Protein AF-A0A6B3IFC2-F1 (afdb_monomer_lite)

Secondary structure (DSSP, 8-state):
-----HHHHHHHHHTTS-S---S-PPP-HHHHTT------S---------TT-----SSGGGTTT------TTSTT--

pLDDT: mean 91.34, std 5.59, range [63.59, 96.5]

Radius of gyration: 16.03 Å; chains: 1; bounding box: 41×24×41 Å

Foldseek 3Di:
DDDDDPVVQVVCCVVVVDPDDDDPADDDPVVVVPDDDDDDDDDDDDDDDDPPPPQDDPDDVSVPPDDDDDDPPHPVVD

Sequence (78 aa):
FEQVSWENLFVGLDSSKFDAVLSNVTVTEERKEKYDFATYRLDNIAFEAKKGSGWKVNGPADVAGKTISVSSGTNQEK

Structure (mmCIF, N/CA/C/O backbone):
data_AF-A0A6B3IFC2-F1
#
_entry.id   AF-A0A6B3IFC2-F1
#
loop_
_atom_site.group_PDB
_atom_site.id
_atom_site.type_symbol
_atom_site.label_atom_id
_atom_site.label_alt_id
_atom_site.label_comp_id
_atom_site.label_asym_id
_atom_site.label_entity_id
_atom_site.label_seq_id
_atom_site.pdbx_PDB_ins_code
_atom_site.Cartn_x
_atom_site.Cartn_y
_atom_site.Cartn_z
_atom_site.occupancy
_atom_site.B_iso_or_equiv
_atom_site.auth_seq_id
_atom_site.auth_comp_id
_atom_site.auth_asym_id
_atom_site.auth_atom_id
_atom_site.pdbx_PDB_model_num
ATOM 1 N N . PHE A 1 1 ? 20.412 1.453 -1.439 1.00 67.44 1 PHE A N 1
ATOM 2 C CA . PHE A 1 1 ? 18.977 1.774 -1.343 1.00 67.44 1 PHE A CA 1
ATOM 3 C C . PHE A 1 1 ? 18.851 3.269 -1.124 1.00 67.44 1 PHE A C 1
ATOM 5 O O . PHE A 1 1 ? 19.473 3.781 -0.202 1.00 67.44 1 PHE A O 1
ATOM 12 N N . GLU A 1 2 ? 18.155 3.957 -2.026 1.00 76.62 2 GLU A N 1
ATOM 13 C CA . GLU A 1 2 ? 17.910 5.403 -1.974 1.00 76.62 2 GLU A CA 1
ATOM 14 C C . GLU A 1 2 ? 16.519 5.638 -1.376 1.00 76.62 2 GLU A C 1
ATOM 16 O O . GLU A 1 2 ? 15.583 4.899 -1.686 1.00 76.62 2 GLU A O 1
ATOM 21 N N . GLN A 1 3 ? 16.379 6.630 -0.495 1.00 81.75 3 GLN A N 1
ATOM 22 C CA . GLN A 1 3 ? 15.069 7.015 0.020 1.00 81.75 3 GLN A CA 1
ATOM 23 C C . GLN A 1 3 ? 14.381 7.906 -1.015 1.00 81.75 3 GLN A C 1
ATOM 25 O O . GLN A 1 3 ? 14.830 9.016 -1.285 1.00 81.75 3 GLN A O 1
ATOM 30 N N . VAL A 1 4 ? 13.281 7.414 -1.575 1.00 88.44 4 VAL A N 1
ATOM 31 C CA . VAL A 1 4 ? 12.475 8.108 -2.586 1.00 88.44 4 VAL A CA 1
ATOM 32 C C . VAL A 1 4 ? 11.045 8.234 -2.068 1.00 88.44 4 VAL A C 1
ATOM 34 O O . VAL A 1 4 ? 10.582 7.368 -1.323 1.00 88.44 4 VAL A O 1
ATOM 37 N N . SER A 1 5 ? 10.342 9.312 -2.431 1.00 90.06 5 SER A N 1
ATOM 38 C CA . SER A 1 5 ? 8.914 9.421 -2.103 1.00 90.06 5 SER A CA 1
ATOM 39 C C . SER A 1 5 ? 8.109 8.354 -2.847 1.00 90.06 5 SER A C 1
ATOM 41 O O . SER A 1 5 ? 8.547 7.854 -3.885 1.00 90.06 5 SER A O 1
ATOM 43 N N . TRP A 1 6 ? 6.927 8.023 -2.324 1.00 90.00 6 TRP A N 1
ATOM 44 C CA . TRP A 1 6 ? 6.058 6.988 -2.885 1.00 90.00 6 TRP A CA 1
ATOM 45 C C . TRP A 1 6 ? 5.739 7.226 -4.365 1.00 90.00 6 TRP A C 1
ATOM 47 O O . TRP A 1 6 ? 5.855 6.321 -5.188 1.00 90.00 6 TRP A O 1
ATOM 57 N N . GLU A 1 7 ? 5.414 8.465 -4.720 1.00 88.00 7 GLU A N 1
ATOM 58 C CA . GLU A 1 7 ? 5.058 8.861 -6.081 1.00 88.00 7 GLU A CA 1
ATOM 59 C C . GLU A 1 7 ? 6.252 8.717 -7.033 1.00 88.00 7 GLU A C 1
ATOM 61 O O . GLU A 1 7 ? 6.112 8.263 -8.168 1.00 88.00 7 GLU A O 1
ATOM 66 N N . ASN A 1 8 ? 7.452 9.047 -6.549 1.00 91.00 8 ASN A N 1
ATOM 67 C CA . ASN A 1 8 ? 8.676 9.003 -7.342 1.00 91.00 8 ASN A CA 1
ATOM 68 C C . ASN A 1 8 ? 9.194 7.580 -7.593 1.00 91.00 8 ASN A C 1
ATOM 70 O O . ASN A 1 8 ? 10.036 7.400 -8.475 1.00 91.00 8 ASN A O 1
ATOM 74 N N . LEU A 1 9 ? 8.693 6.567 -6.874 1.00 93.06 9 LEU A N 1
ATOM 75 C CA . LEU A 1 9 ? 9.017 5.165 -7.160 1.00 93.06 9 LEU A CA 1
ATOM 76 C C . LEU A 1 9 ? 8.573 4.781 -8.574 1.00 93.06 9 LEU A C 1
ATOM 78 O O . LEU A 1 9 ? 9.365 4.232 -9.336 1.00 93.06 9 LEU A O 1
ATOM 82 N N . PHE A 1 10 ? 7.331 5.117 -8.931 1.00 92.06 10 PHE A N 1
ATOM 83 C CA . PHE A 1 10 ? 6.751 4.775 -10.230 1.00 92.06 10 PHE A CA 1
ATOM 84 C C . PHE A 1 10 ? 7.376 5.594 -11.358 1.00 92.06 10 PHE A C 1
ATOM 86 O O . PHE A 1 10 ? 7.739 5.034 -12.383 1.00 92.06 10 PHE A O 1
ATOM 93 N N . VAL A 1 11 ? 7.624 6.890 -11.132 1.00 93.56 11 VAL A N 1
ATOM 94 C CA . VAL A 1 11 ? 8.331 7.746 -12.103 1.00 93.56 11 VAL A CA 1
ATOM 95 C C . VAL A 1 11 ? 9.740 7.215 -12.388 1.00 93.56 11 VAL A C 1
ATOM 97 O O . VAL A 1 11 ? 10.187 7.195 -13.536 1.00 93.56 11 VAL A O 1
ATOM 100 N N . GLY A 1 12 ? 10.456 6.770 -11.353 1.00 94.06 12 GLY A N 1
ATOM 101 C CA . GLY A 1 12 ? 11.786 6.185 -11.502 1.00 94.06 12 GLY A CA 1
ATOM 102 C C . GLY A 1 12 ? 11.780 4.863 -12.273 1.00 94.06 12 GLY A C 1
ATOM 103 O O . GLY A 1 12 ? 12.674 4.635 -13.084 1.00 94.06 12 GLY A O 1
ATOM 104 N N . LEU A 1 13 ? 10.762 4.027 -12.061 1.00 94.06 13 LEU A N 1
ATOM 105 C CA . LEU A 1 13 ? 10.594 2.772 -12.792 1.00 94.06 13 LEU A CA 1
ATOM 106 C C . LEU A 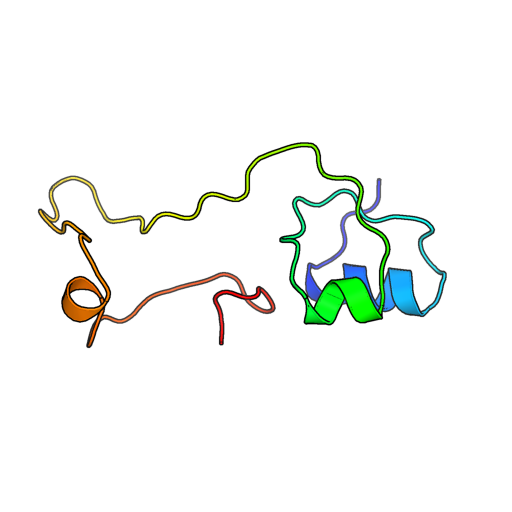1 13 ? 10.228 3.035 -14.266 1.00 94.06 13 LEU A C 1
ATOM 108 O O . LEU A 1 13 ? 10.892 2.526 -15.165 1.00 94.06 13 LEU A O 1
ATOM 112 N N . ASP A 1 14 ? 9.260 3.920 -14.520 1.00 95.06 14 ASP A N 1
ATOM 113 C CA . ASP A 1 14 ? 8.807 4.297 -15.869 1.00 95.06 14 ASP A CA 1
ATOM 114 C C . ASP A 1 14 ? 9.930 4.928 -16.708 1.00 95.06 14 ASP A C 1
ATOM 116 O O . ASP A 1 14 ? 10.027 4.708 -17.913 1.00 95.06 14 ASP A O 1
ATOM 120 N N . SER A 1 15 ? 10.805 5.710 -1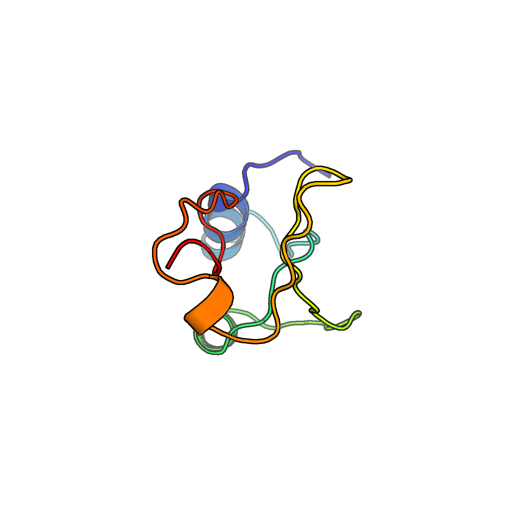6.069 1.00 95.94 15 SER A N 1
ATOM 121 C CA . SER A 1 15 ? 11.954 6.349 -16.724 1.00 95.94 15 SER A CA 1
ATOM 122 C C . SER A 1 15 ? 13.183 5.445 -16.854 1.00 95.94 15 SER A C 1
ATOM 124 O O . SER A 1 15 ? 14.216 5.907 -17.337 1.00 95.94 15 SER A O 1
ATOM 126 N N . SER A 1 16 ? 13.104 4.180 -16.419 1.00 94.00 16 SER A N 1
ATOM 127 C CA . SER A 1 16 ? 14.253 3.261 -16.336 1.00 94.00 16 SER A CA 1
ATOM 128 C C . SER A 1 16 ? 15.409 3.787 -15.470 1.00 94.00 16 SER A C 1
ATOM 130 O O . SER A 1 16 ? 16.545 3.334 -15.597 1.00 94.00 16 SER A O 1
ATOM 132 N N . LYS A 1 17 ? 15.146 4.745 -14.568 1.00 95.12 17 LYS A N 1
ATOM 133 C CA . LYS A 1 17 ? 16.110 5.165 -13.539 1.00 95.12 17 LYS A CA 1
ATOM 134 C C . LYS A 1 17 ? 16.339 4.037 -12.527 1.00 95.12 17 LYS A C 1
ATOM 136 O O . LYS A 1 17 ? 17.429 3.937 -11.965 1.00 95.12 17 LYS A O 1
ATOM 141 N N . PHE A 1 18 ? 15.314 3.221 -12.277 1.00 93.31 18 PHE A N 1
ATOM 142 C CA . PHE A 1 18 ? 15.372 2.053 -11.404 1.00 93.31 18 PHE A CA 1
ATOM 143 C C . PHE A 1 18 ? 14.981 0.792 -12.168 1.00 93.31 18 PHE A C 1
ATOM 145 O O . PHE A 1 18 ? 13.996 0.800 -12.901 1.00 93.31 18 PHE A O 1
ATOM 152 N N . ASP A 1 19 ? 15.693 -0.305 -11.914 1.00 94.12 19 ASP A N 1
ATOM 153 C CA . ASP A 1 19 ? 15.349 -1.619 -12.470 1.00 94.12 19 ASP A CA 1
ATOM 154 C C . ASP A 1 19 ? 14.221 -2.314 -11.685 1.00 94.12 19 ASP A C 1
ATOM 156 O O . ASP A 1 19 ? 13.515 -3.164 -12.220 1.00 94.12 19 ASP A O 1
ATOM 160 N N . ALA A 1 20 ? 14.055 -1.985 -10.395 1.00 93.56 20 ALA A N 1
ATOM 161 C CA . ALA A 1 20 ? 13.049 -2.589 -9.523 1.00 93.56 20 ALA A CA 1
ATOM 162 C C . ALA A 1 20 ? 12.690 -1.701 -8.320 1.00 93.56 20 ALA A C 1
ATOM 164 O O . ALA A 1 20 ? 13.508 -0.920 -7.828 1.00 93.56 20 ALA A O 1
ATOM 165 N N . VAL A 1 21 ? 11.478 -1.891 -7.785 1.00 92.38 21 VAL A N 1
ATOM 166 C CA . VAL A 1 21 ? 10.997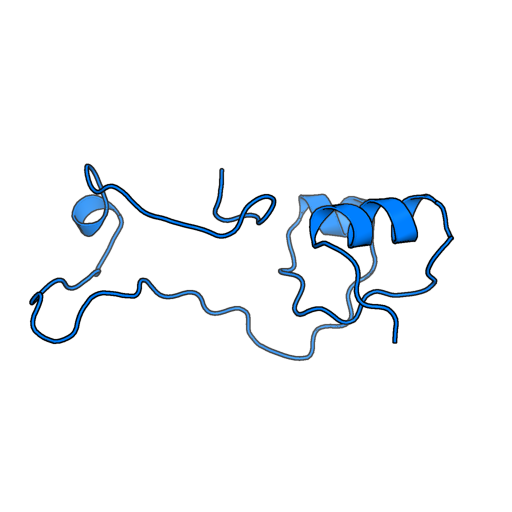 -1.261 -6.544 1.00 92.38 21 VAL A CA 1
ATOM 167 C C . VAL A 1 21 ? 10.714 -2.328 -5.486 1.00 92.38 21 VAL A C 1
ATOM 169 O O . VAL A 1 21 ? 9.937 -3.252 -5.705 1.00 92.38 21 VAL A O 1
ATOM 172 N N . LEU A 1 22 ? 11.310 -2.170 -4.299 1.00 90.88 22 LEU A N 1
ATOM 173 C CA . LEU A 1 22 ? 11.105 -3.039 -3.135 1.00 90.88 22 LEU A CA 1
ATOM 174 C C . LEU A 1 22 ? 10.491 -2.224 -1.986 1.00 90.88 22 LEU A C 1
ATOM 176 O O . LEU A 1 22 ? 11.179 -1.860 -1.036 1.00 90.88 22 LEU A O 1
ATOM 180 N N . SER A 1 23 ? 9.202 -1.887 -2.100 1.00 88.06 23 SER A N 1
ATOM 181 C CA . SER A 1 23 ? 8.543 -0.939 -1.182 1.00 88.06 23 SER A CA 1
ATOM 182 C C . SER A 1 23 ? 7.093 -1.306 -0.849 1.00 88.06 23 SER A C 1
ATOM 184 O O . SER A 1 23 ? 6.210 -0.458 -0.833 1.00 88.06 23 SER A O 1
ATOM 186 N N . ASN A 1 24 ? 6.812 -2.590 -0.606 1.00 87.25 24 ASN A N 1
ATOM 187 C CA . ASN A 1 24 ? 5.481 -3.031 -0.166 1.00 87.25 24 ASN A CA 1
ATOM 188 C C . ASN A 1 24 ? 4.328 -2.645 -1.129 1.00 87.25 24 ASN A C 1
ATOM 190 O O . ASN A 1 24 ? 3.208 -2.400 -0.694 1.00 87.25 24 ASN A O 1
ATOM 194 N N . VAL A 1 25 ? 4.594 -2.590 -2.436 1.00 91.31 25 VAL A N 1
ATOM 195 C CA . VAL A 1 25 ? 3.620 -2.124 -3.432 1.00 91.31 25 VAL A CA 1
ATOM 196 C C . VAL A 1 25 ? 2.442 -3.093 -3.559 1.00 91.31 25 VAL A C 1
ATOM 198 O O . VAL A 1 25 ? 2.633 -4.258 -3.900 1.00 91.31 25 VAL A O 1
ATOM 201 N N . THR A 1 26 ? 1.220 -2.599 -3.324 1.00 92.31 26 THR A N 1
ATOM 202 C CA . THR A 1 26 ? -0.022 -3.343 -3.588 1.00 92.31 26 THR A CA 1
ATOM 203 C C . THR A 1 26 ? -0.130 -3.704 -5.066 1.00 92.31 26 THR A C 1
ATOM 205 O O . THR A 1 26 ? -0.012 -2.838 -5.942 1.00 92.31 26 THR A O 1
ATOM 208 N N . VAL A 1 27 ? -0.406 -4.978 -5.332 1.00 93.56 27 VAL A N 1
ATOM 209 C CA . VAL A 1 27 ? -0.704 -5.489 -6.670 1.00 93.56 27 VAL A CA 1
ATOM 210 C C . VAL A 1 27 ? -2.120 -5.062 -7.058 1.00 93.56 27 VAL A C 1
ATOM 212 O O . VAL A 1 27 ? -3.079 -5.416 -6.376 1.00 93.56 27 VAL A O 1
ATOM 215 N N . THR A 1 28 ? -2.261 -4.327 -8.159 1.00 92.56 28 THR A N 1
ATOM 216 C CA . THR A 1 28 ? -3.560 -3.962 -8.751 1.00 92.56 28 THR A CA 1
ATOM 217 C C . THR A 1 28 ? -3.583 -4.358 -10.224 1.00 92.56 28 THR A C 1
ATOM 219 O O . THR A 1 28 ? -2.523 -4.467 -10.839 1.00 92.56 28 THR A O 1
ATOM 222 N N . GLU A 1 29 ? -4.770 -4.560 -10.803 1.00 94.31 29 GLU A N 1
ATOM 223 C CA . GLU A 1 29 ? -4.884 -4.892 -12.233 1.00 94.31 29 GLU A CA 1
ATOM 224 C C . GLU A 1 29 ? -4.314 -3.775 -13.118 1.00 94.31 29 GLU A C 1
ATOM 226 O O . GLU A 1 29 ? -3.490 -4.052 -13.979 1.00 94.31 29 GLU A O 1
ATOM 231 N N . GLU A 1 30 ? -4.609 -2.509 -12.808 1.00 93.44 30 GLU A N 1
ATOM 232 C CA . GLU A 1 30 ? -4.021 -1.348 -13.497 1.00 93.44 30 GLU A CA 1
ATOM 233 C C . GLU A 1 30 ? -2.481 -1.357 -13.468 1.00 93.44 30 GLU A C 1
ATOM 235 O O . GLU A 1 30 ? -1.824 -1.042 -14.457 1.00 93.44 30 GLU A O 1
ATOM 240 N N . ARG A 1 31 ? -1.866 -1.738 -12.340 1.00 94.06 31 ARG A N 1
ATOM 241 C CA . ARG A 1 31 ? -0.401 -1.804 -12.247 1.00 94.06 31 ARG A CA 1
ATOM 242 C C . ARG A 1 31 ? 0.174 -2.981 -13.028 1.00 94.06 31 ARG A C 1
ATOM 244 O O . ARG A 1 31 ? 1.272 -2.846 -13.556 1.00 94.06 31 ARG A O 1
ATOM 251 N N . LYS A 1 32 ? -0.538 -4.107 -13.121 1.00 95.25 32 LYS A N 1
ATOM 252 C CA . LYS A 1 32 ? -0.113 -5.265 -13.927 1.00 95.25 32 LYS A CA 1
ATOM 253 C C . LYS A 1 32 ? -0.092 -4.969 -15.425 1.00 95.25 32 LYS A C 1
ATOM 255 O O . LYS A 1 32 ? 0.636 -5.630 -16.151 1.00 95.25 32 LYS A O 1
ATOM 260 N N . GLU A 1 33 ? -0.845 -3.973 -15.889 1.00 96.50 33 GLU A N 1
ATOM 261 C CA . GLU A 1 33 ? -0.759 -3.512 -17.281 1.00 96.50 33 GLU A CA 1
ATOM 262 C C . GLU A 1 33 ? 0.597 -2.861 -17.601 1.00 96.50 33 GLU A C 1
ATOM 264 O O . GLU A 1 33 ? 0.970 -2.766 -18.769 1.00 96.50 33 GLU A O 1
ATOM 269 N N . LYS A 1 34 ? 1.336 -2.409 -16.577 1.00 94.31 34 LYS A N 1
ATOM 270 C CA . LYS A 1 34 ? 2.604 -1.680 -16.727 1.00 94.31 34 LYS A CA 1
ATOM 271 C C . LYS A 1 34 ? 3.818 -2.411 -16.165 1.00 94.31 34 LYS A C 1
ATOM 273 O O . LYS A 1 34 ? 4.920 -2.207 -16.666 1.00 94.31 34 LYS A O 1
ATOM 278 N N . TYR A 1 35 ? 3.637 -3.211 -15.117 1.00 95.12 35 TYR A N 1
ATOM 279 C CA . TYR A 1 35 ? 4.731 -3.771 -14.328 1.00 95.12 35 TYR A CA 1
ATOM 280 C C . TYR A 1 35 ? 4.541 -5.260 -14.054 1.00 95.12 35 TYR A C 1
ATOM 282 O O . TYR A 1 35 ? 3.444 -5.712 -13.719 1.00 95.12 35 TYR A O 1
ATOM 290 N N . ASP A 1 36 ? 5.651 -5.991 -14.071 1.00 96.06 36 ASP A N 1
ATOM 291 C CA . ASP A 1 36 ? 5.712 -7.350 -13.548 1.00 96.06 36 ASP A CA 1
ATOM 292 C C . ASP A 1 36 ? 5.838 -7.339 -12.019 1.00 96.06 36 ASP A C 1
ATOM 294 O O . ASP A 1 36 ? 6.555 -6.525 -11.431 1.00 96.06 36 ASP A O 1
ATOM 298 N N . PHE A 1 37 ? 5.158 -8.277 -11.355 1.00 95.44 37 PHE A N 1
ATOM 299 C CA . PHE A 1 37 ? 5.155 -8.387 -9.896 1.00 95.44 37 PHE A CA 1
ATOM 300 C C . PHE A 1 37 ? 5.712 -9.725 -9.415 1.00 95.44 37 PHE A C 1
ATOM 302 O O . PHE A 1 37 ? 5.247 -10.792 -9.810 1.00 95.44 37 PHE A O 1
ATOM 309 N N . ALA A 1 38 ? 6.630 -9.656 -8.450 1.00 94.56 38 ALA A N 1
ATOM 310 C CA . ALA A 1 38 ? 7.015 -10.784 -7.612 1.00 94.56 38 ALA A CA 1
ATOM 311 C C . ALA A 1 38 ? 6.300 -10.681 -6.255 1.00 94.56 38 ALA A C 1
ATOM 313 O O . ALA A 1 38 ? 6.602 -9.809 -5.438 1.00 94.56 38 ALA A O 1
ATOM 314 N N . THR A 1 39 ? 5.331 -11.562 -6.003 1.00 90.25 39 THR A N 1
ATOM 315 C CA . THR A 1 39 ? 4.546 -11.545 -4.761 1.00 90.25 39 THR A CA 1
ATOM 316 C C . THR A 1 39 ? 5.211 -12.373 -3.668 1.00 90.25 39 THR A C 1
ATOM 318 O O . THR A 1 39 ? 5.524 -13.541 -3.881 1.00 90.25 39 THR A O 1
ATOM 321 N N . TYR A 1 40 ? 5.366 -11.796 -2.477 1.00 89.12 40 TYR A N 1
ATOM 322 C CA . TYR A 1 40 ? 6.011 -12.453 -1.328 1.00 89.12 40 TYR A CA 1
ATOM 323 C C . TYR A 1 40 ? 5.186 -12.380 -0.032 1.00 89.12 40 TYR A C 1
ATOM 325 O O . TYR A 1 40 ? 5.611 -12.884 1.006 1.00 89.12 40 TYR A O 1
ATOM 333 N N . ARG A 1 41 ? 4.013 -11.737 -0.070 1.00 90.31 41 ARG A N 1
ATOM 334 C CA . ARG A 1 41 ? 3.090 -11.602 1.063 1.00 90.31 41 ARG A CA 1
ATOM 335 C C . ARG A 1 41 ? 1.647 -11.490 0.580 1.00 90.31 41 ARG A C 1
ATOM 337 O O . ARG A 1 41 ? 1.409 -11.080 -0.553 1.00 90.31 41 ARG A O 1
ATOM 344 N N . LEU A 1 42 ? 0.704 -11.776 1.476 1.00 88.94 42 LEU A N 1
ATOM 345 C CA . LEU A 1 42 ? -0.691 -11.379 1.295 1.00 88.94 42 LEU A CA 1
ATOM 346 C C . LEU A 1 42 ? -0.859 -9.893 1.619 1.00 88.94 42 LEU A C 1
ATOM 348 O O . LEU A 1 42 ? -0.256 -9.381 2.571 1.00 88.94 42 LEU A O 1
ATOM 352 N N . ASP A 1 43 ? -1.679 -9.213 0.821 1.00 86.81 43 ASP A N 1
ATOM 353 C CA . ASP A 1 43 ? -2.001 -7.803 1.012 1.00 86.81 43 ASP A CA 1
ATOM 354 C C . ASP A 1 43 ? -3.325 -7.609 1.744 1.00 86.81 43 ASP A C 1
ATOM 356 O O . ASP A 1 43 ? -4.366 -7.356 1.148 1.00 86.81 43 ASP A O 1
ATOM 360 N N . ASN A 1 44 ? -3.270 -7.782 3.066 1.00 88.94 44 ASN A N 1
ATOM 361 C CA . ASN A 1 44 ? -4.412 -7.580 3.948 1.00 88.94 44 ASN A CA 1
ATOM 362 C C . ASN A 1 44 ? -4.406 -6.149 4.494 1.00 88.94 44 ASN A C 1
ATOM 364 O O . ASN A 1 44 ? -3.390 -5.688 5.014 1.00 88.94 44 ASN A O 1
ATOM 368 N N . ILE A 1 45 ? -5.557 -5.482 4.425 1.00 88.25 45 ILE A N 1
ATOM 369 C CA . ILE A 1 45 ? -5.747 -4.101 4.882 1.00 88.25 45 ILE A CA 1
ATOM 370 C C . ILE A 1 45 ? -6.723 -4.100 6.062 1.00 88.25 45 ILE A C 1
ATOM 372 O O . ILE A 1 45 ? -7.686 -4.868 6.083 1.00 88.25 45 ILE A O 1
ATOM 376 N N . ALA A 1 46 ? -6.480 -3.231 7.040 1.00 91.00 46 ALA A N 1
ATOM 377 C CA . ALA A 1 46 ? -7.359 -3.018 8.183 1.00 91.00 46 ALA A CA 1
ATOM 378 C C . ALA A 1 46 ? -7.546 -1.520 8.452 1.00 91.00 46 ALA A C 1
ATOM 380 O O . ALA A 1 46 ? -6.704 -0.702 8.088 1.00 91.00 46 ALA A O 1
ATOM 381 N N . PHE A 1 47 ? -8.645 -1.174 9.122 1.00 94.00 47 PHE A N 1
ATOM 382 C CA . PHE A 1 47 ? -8.831 0.159 9.687 1.00 94.00 47 PHE A CA 1
ATOM 383 C C . PHE A 1 47 ? -8.223 0.218 11.083 1.00 94.00 47 PHE A C 1
ATOM 385 O O . PHE A 1 47 ? -8.458 -0.665 11.911 1.00 94.00 47 PHE A O 1
ATOM 392 N N . GLU A 1 48 ? -7.496 1.293 11.360 1.00 93.69 48 GLU A N 1
ATOM 393 C CA . GLU A 1 48 ? -6.940 1.557 12.680 1.00 93.69 48 GLU A CA 1
ATOM 394 C C . GLU A 1 48 ? -7.729 2.653 13.391 1.00 93.69 48 GLU A C 1
ATOM 396 O O . GLU A 1 48 ? -8.190 3.627 12.792 1.00 93.69 48 GLU A O 1
ATOM 401 N N . ALA A 1 49 ? -7.895 2.489 14.701 1.00 94.75 49 ALA A N 1
ATOM 402 C CA . ALA A 1 49 ? -8.609 3.436 15.538 1.00 94.75 49 ALA A CA 1
ATOM 403 C C . ALA A 1 49 ? -7.965 3.524 16.919 1.00 94.75 49 ALA A C 1
ATOM 405 O O . ALA A 1 49 ? -7.330 2.582 17.400 1.00 94.75 49 ALA A O 1
ATOM 406 N N . LYS A 1 50 ? -8.180 4.651 17.604 1.00 95.44 50 LYS A N 1
ATOM 407 C CA . LYS A 1 50 ? -7.712 4.826 18.981 1.00 95.44 50 LYS A CA 1
ATOM 408 C C . LYS A 1 50 ? -8.261 3.703 19.868 1.00 95.44 50 LYS A C 1
ATOM 410 O O . LYS A 1 50 ? -9.464 3.415 19.851 1.00 95.44 50 LYS A O 1
ATOM 415 N N . LYS A 1 51 ? -7.388 3.098 20.680 1.00 95.31 51 LYS A N 1
ATOM 416 C CA . LYS A 1 51 ? -7.772 2.080 21.668 1.00 95.31 51 LYS A CA 1
ATOM 417 C C . LYS A 1 51 ? -8.895 2.612 22.566 1.00 95.31 51 LYS A C 1
ATOM 419 O O . LYS A 1 51 ? -8.801 3.723 23.081 1.00 95.31 51 LYS A O 1
ATOM 424 N N . GLY A 1 52 ? -9.947 1.814 22.741 1.00 96.06 52 GLY A N 1
ATOM 425 C CA . GLY A 1 52 ? -11.126 2.187 23.530 1.00 96.06 52 GLY A CA 1
ATOM 426 C C . GLY A 1 52 ? -12.191 2.996 22.779 1.00 96.06 52 GLY A C 1
ATOM 427 O O . GLY A 1 52 ? -13.217 3.301 23.371 1.00 96.06 52 GLY A O 1
ATOM 428 N N . SER A 1 53 ? -12.009 3.303 21.487 1.00 94.38 53 SER A N 1
ATOM 429 C CA . SER A 1 53 ? -13.041 3.976 20.671 1.00 94.38 53 SER A CA 1
ATOM 430 C C . SER A 1 53 ? -14.314 3.145 20.468 1.00 94.38 53 SER A C 1
ATOM 432 O O . SER A 1 53 ? -15.350 3.693 20.105 1.00 94.38 53 SER A O 1
ATOM 434 N N . GLY A 1 54 ? -14.235 1.824 20.662 1.00 94.50 54 GLY A N 1
ATOM 435 C CA . GLY A 1 54 ? -15.352 0.898 20.468 1.00 94.50 54 GLY A CA 1
ATOM 436 C C . GLY A 1 54 ? -15.756 0.685 19.005 1.00 94.50 54 GLY A C 1
ATOM 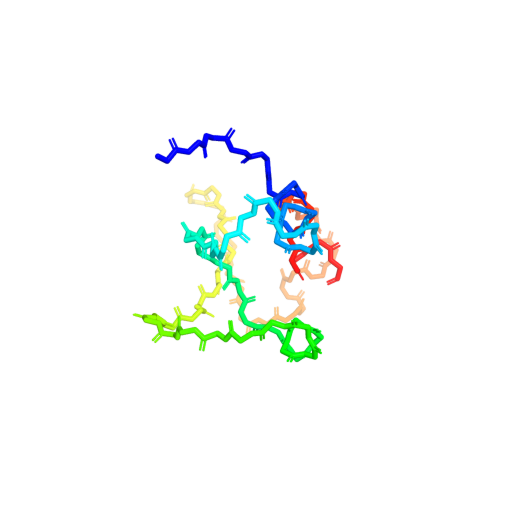437 O O . GLY A 1 54 ? -16.654 -0.114 18.750 1.00 94.50 54 GLY A O 1
ATOM 438 N N . TRP A 1 55 ? -15.103 1.353 18.047 1.00 94.81 55 TRP A N 1
ATOM 439 C CA . TRP A 1 55 ? -15.426 1.205 16.632 1.00 94.81 55 TRP A CA 1
ATOM 440 C C . TRP A 1 55 ? -14.996 -0.172 16.120 1.00 94.81 55 TRP A C 1
ATOM 442 O O . TRP A 1 55 ? -13.851 -0.589 16.295 1.00 94.81 55 TRP A O 1
ATOM 452 N N . LYS A 1 56 ? -15.940 -0.876 15.495 1.00 94.19 56 LYS A N 1
ATOM 453 C CA . LYS A 1 56 ? -15.730 -2.152 14.815 1.00 94.19 56 LYS A CA 1
ATOM 454 C C . LYS A 1 56 ? -16.186 -1.993 13.374 1.00 94.19 56 LYS A C 1
ATOM 456 O O . LYS A 1 56 ? -17.278 -1.483 13.145 1.00 94.19 56 LYS A O 1
ATOM 461 N N . VAL A 1 57 ? -15.354 -2.431 12.437 1.00 94.62 57 VAL A N 1
ATOM 462 C CA . VAL A 1 57 ? -15.670 -2.416 11.008 1.00 94.62 57 VAL A CA 1
ATOM 463 C C . VAL A 1 57 ? -15.982 -3.838 10.577 1.00 94.62 57 VAL A C 1
ATOM 465 O O . VAL A 1 57 ? -15.086 -4.675 10.530 1.00 94.62 57 VAL A O 1
ATOM 468 N N . ASN A 1 58 ? -17.248 -4.106 10.280 1.00 94.50 58 ASN A N 1
ATOM 469 C CA . ASN A 1 58 ? -17.704 -5.382 9.724 1.00 94.50 58 ASN A CA 1
ATOM 470 C C . ASN A 1 58 ? -18.073 -5.248 8.243 1.00 94.50 58 ASN A C 1
ATOM 472 O O . ASN A 1 58 ? -18.194 -6.248 7.542 1.00 94.50 58 ASN A O 1
ATOM 476 N N . GLY A 1 59 ? -18.244 -4.018 7.755 1.00 94.12 59 GLY A N 1
ATOM 477 C CA . GLY A 1 59 ? -18.491 -3.747 6.349 1.00 94.12 59 GLY A CA 1
ATOM 478 C C . GLY A 1 59 ? -18.540 -2.254 6.020 1.00 94.12 59 GLY A C 1
ATOM 479 O O . GLY A 1 59 ? -18.337 -1.412 6.898 1.00 94.12 59 GLY A O 1
ATOM 480 N N . PRO A 1 60 ? -18.841 -1.907 4.7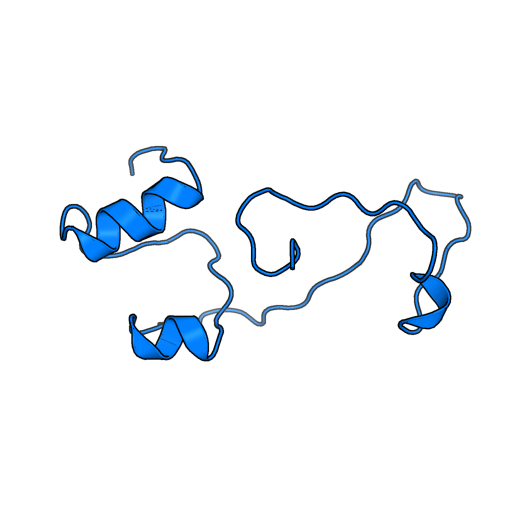56 1.00 93.31 60 PRO A N 1
ATOM 481 C CA . PRO A 1 60 ? -18.793 -0.526 4.268 1.00 93.31 60 PRO A CA 1
ATOM 482 C C . PRO A 1 60 ? -19.679 0.458 5.046 1.00 93.31 60 PRO A C 1
ATOM 484 O O . PRO A 1 60 ? -19.299 1.611 5.240 1.00 93.31 60 PRO A O 1
ATOM 487 N N . ALA A 1 61 ? -20.835 0.005 5.542 1.00 95.69 61 ALA A N 1
ATOM 488 C CA . ALA A 1 61 ? -21.758 0.837 6.316 1.00 95.69 61 ALA A CA 1
ATOM 489 C C . ALA A 1 61 ? -21.137 1.374 7.620 1.00 95.69 61 ALA A C 1
ATOM 491 O O . ALA A 1 61 ? -21.466 2.479 8.040 1.00 95.69 61 ALA A O 1
ATOM 492 N N . ASP A 1 62 ? -20.197 0.637 8.222 1.00 95.12 62 ASP A N 1
ATOM 493 C CA . ASP A 1 62 ? -19.508 1.059 9.447 1.00 95.12 62 ASP A CA 1
ATOM 494 C C . ASP A 1 62 ? -18.444 2.139 9.186 1.00 95.12 62 ASP A C 1
ATOM 496 O O . ASP A 1 62 ? -17.953 2.769 10.128 1.00 95.12 62 ASP A O 1
ATOM 500 N N . VAL A 1 63 ? -18.067 2.336 7.919 1.00 94.44 63 VAL A N 1
ATOM 501 C CA . VAL A 1 63 ? -17.067 3.313 7.459 1.00 94.44 63 VAL A CA 1
ATOM 502 C C . VAL A 1 63 ? -17.741 4.563 6.892 1.00 94.44 63 VAL A C 1
ATOM 504 O O . VAL A 1 63 ? -17.208 5.665 7.025 1.00 94.44 63 VAL A O 1
ATOM 507 N N . ALA A 1 64 ? -18.920 4.408 6.287 1.00 93.94 64 ALA A N 1
ATOM 508 C CA . ALA A 1 64 ? -19.661 5.490 5.653 1.00 93.94 64 ALA A CA 1
ATOM 509 C C . ALA A 1 64 ? -19.847 6.704 6.586 1.00 93.94 64 ALA A C 1
ATOM 511 O O . ALA A 1 64 ? -20.212 6.577 7.755 1.00 93.94 64 ALA A O 1
ATOM 512 N N . GLY A 1 65 ? -19.581 7.901 6.057 1.00 93.56 65 GLY A N 1
ATOM 513 C CA . GLY A 1 65 ? -19.711 9.163 6.792 1.00 93.56 65 GLY A CA 1
ATOM 514 C C . GLY A 1 65 ? -18.588 9.462 7.793 1.00 93.56 65 GLY A C 1
ATOM 515 O O . GLY A 1 65 ? -18.637 10.500 8.451 1.00 93.56 65 GLY A O 1
ATOM 516 N N . LYS A 1 66 ? -17.571 8.600 7.923 1.00 93.44 66 LYS A N 1
ATOM 517 C CA . LYS A 1 66 ? -16.375 8.891 8.726 1.00 93.44 66 LYS A CA 1
ATOM 518 C C . LYS A 1 66 ? -15.315 9.604 7.899 1.00 93.44 66 LYS A C 1
ATOM 520 O O . LYS A 1 66 ? -15.110 9.297 6.730 1.00 93.44 66 LYS A O 1
ATOM 525 N N . THR A 1 67 ? -14.579 10.499 8.548 1.00 94.44 67 THR A N 1
ATOM 526 C CA . THR A 1 67 ? -13.328 11.026 8.003 1.00 94.44 67 THR A CA 1
ATOM 527 C C . THR A 1 67 ? -12.235 9.978 8.185 1.00 94.44 67 THR A C 1
ATOM 529 O O . THR A 1 67 ? -11.886 9.647 9.319 1.00 94.44 67 THR A O 1
ATOM 532 N N . ILE A 1 68 ? -11.707 9.456 7.078 1.00 93.62 68 ILE A N 1
ATOM 533 C CA . ILE A 1 68 ? -10.640 8.451 7.057 1.00 93.62 68 ILE A CA 1
ATOM 534 C C . ILE A 1 68 ? -9.372 9.095 6.501 1.00 93.62 68 ILE A C 1
ATOM 536 O O . ILE A 1 68 ? -9.421 9.785 5.487 1.00 93.62 68 ILE A O 1
ATOM 540 N N . SER A 1 69 ? -8.244 8.875 7.175 1.00 94.06 69 SER A N 1
ATOM 541 C CA . SER A 1 69 ? -6.929 9.289 6.687 1.00 94.06 69 SER A CA 1
ATOM 542 C C . SER A 1 69 ? -6.231 8.101 6.039 1.00 94.06 69 SER A C 1
ATOM 544 O O . SER A 1 69 ? -6.239 7.006 6.597 1.00 94.06 69 SER A O 1
ATOM 546 N N . VAL A 1 70 ? -5.579 8.339 4.906 1.00 93.38 70 VAL A N 1
ATOM 547 C CA . VAL A 1 70 ? -4.740 7.363 4.200 1.00 93.38 70 VAL A CA 1
ATOM 548 C C . VAL A 1 70 ? -3.417 8.012 3.797 1.00 93.38 70 VAL A C 1
ATOM 550 O O . VAL A 1 70 ? -3.250 9.225 3.937 1.00 93.38 70 VAL A O 1
ATOM 553 N N . SER A 1 71 ? -2.459 7.215 3.331 1.00 88.12 71 SER A N 1
ATOM 554 C CA . SER A 1 71 ? -1.232 7.745 2.736 1.00 88.12 71 SER A CA 1
ATOM 555 C C . SER A 1 71 ? -1.509 8.285 1.330 1.00 88.12 71 SER A C 1
ATOM 557 O O . SER A 1 71 ? -2.239 7.672 0.559 1.00 88.12 71 SER A O 1
ATOM 559 N N . SER A 1 72 ? -0.905 9.428 1.000 1.00 86.69 72 SER A N 1
ATOM 560 C CA . SER A 1 72 ? -1.021 10.056 -0.323 1.00 86.69 72 SER A CA 1
ATOM 561 C C . SER A 1 72 ? -0.483 9.147 -1.432 1.00 86.69 72 SER A C 1
ATOM 563 O O . SER A 1 72 ? 0.541 8.481 -1.258 1.00 86.69 72 SER A O 1
ATOM 565 N N . GLY A 1 73 ? -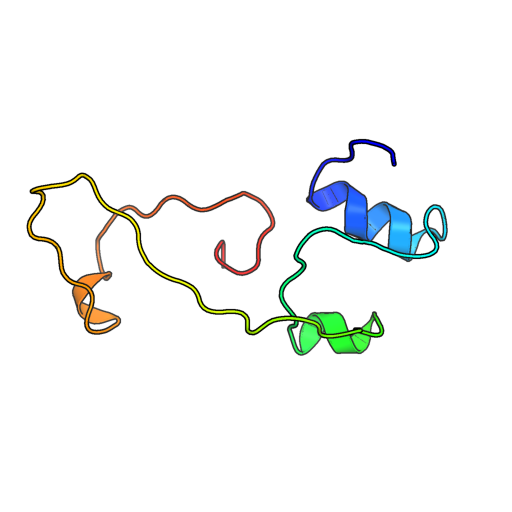1.163 9.126 -2.578 1.00 83.38 73 GLY A N 1
ATOM 566 C CA . GLY A 1 73 ? -0.752 8.411 -3.785 1.00 83.38 73 GLY A CA 1
ATOM 567 C C . GLY A 1 73 ? -0.918 6.892 -3.718 1.00 83.38 73 GLY A C 1
ATOM 568 O O . GLY A 1 73 ? -0.522 6.187 -4.655 1.00 83.38 73 GLY A O 1
ATOM 569 N N . THR A 1 74 ? -1.466 6.350 -2.629 1.00 87.56 74 THR A N 1
ATOM 570 C CA . THR A 1 74 ? -1.748 4.917 -2.522 1.00 87.56 74 THR A CA 1
ATOM 571 C C . THR A 1 74 ? -3.118 4.585 -3.108 1.00 87.56 74 THR A C 1
ATOM 573 O O . THR A 1 74 ? -3.966 5.444 -3.332 1.00 87.56 74 THR A O 1
ATOM 576 N N . ASN A 1 75 ? -3.365 3.302 -3.364 1.00 84.44 75 ASN A N 1
ATOM 577 C CA . ASN A 1 75 ? -4.635 2.839 -3.924 1.00 84.44 75 ASN A CA 1
ATOM 578 C C . ASN A 1 75 ? -5.823 2.965 -2.951 1.00 84.44 75 ASN A C 1
ATOM 580 O O . ASN A 1 75 ? -6.940 2.676 -3.346 1.00 84.44 75 ASN A O 1
ATOM 584 N N . GLN A 1 76 ? -5.593 3.344 -1.691 1.00 87.50 76 GLN A N 1
ATOM 585 C CA . GLN A 1 76 ? -6.643 3.588 -0.698 1.00 87.50 76 GLN A CA 1
ATOM 586 C C . GLN A 1 76 ? -7.159 5.037 -0.727 1.00 87.50 76 GLN A C 1
ATOM 588 O O . GLN A 1 76 ? -8.130 5.346 -0.043 1.00 87.50 76 GLN A O 1
ATOM 593 N N . GLU A 1 77 ? -6.507 5.931 -1.477 1.00 85.31 77 GLU A N 1
ATOM 594 C CA . GLU A 1 77 ? -6.911 7.338 -1.616 1.00 85.31 77 GLU A CA 1
ATOM 595 C C . GLU A 1 77 ? -8.101 7.540 -2.567 1.00 85.31 77 GLU A C 1
ATOM 597 O O . GLU A 1 77 ? -8.727 8.600 -2.542 1.00 85.31 77 GLU A O 1
ATOM 602 N N . LYS A 1 78 ? -8.440 6.539 -3.386 1.00 63.59 78 LYS A N 1
ATOM 603 C CA . LYS A 1 78 ? -9.489 6.619 -4.409 1.00 63.59 78 LYS A CA 1
ATOM 604 C C . LYS A 1 78 ? -10.473 5.463 -4.330 1.00 63.59 78 LYS A C 1
ATOM 606 O O . LYS A 1 78 ? -10.032 4.336 -4.022 1.00 63.59 78 LYS A O 1
#